Protein AF-A0A6V7I077-F1 (afdb_monomer_lite)

Radius of gyration: 34.24 Å; chains: 1; bounding box: 52×25×96 Å

Organism: NCBI:txid1563983

pLDDT: mean 91.73, std 5.92, range [75.69, 97.44]

Sequence (74 aa):
EADIAVASMTITSERERVIDFSKPFMSLGISIMIKKPIKQKPGVFSFLNPLSKEIWVCVIFSYIGVSIVLFIVS

Foldseek 3Di:
DDPDDDDPDDDDPVVCVPDPDDDDPDDDDDDDDDDDDDDDDQDPCNVVVVDDPVVVVVVVVVVVVVVVVVVVVD

Structure (mmCIF, N/CA/C/O backbone):
data_AF-A0A6V7I077-F1
#
_entry.id   AF-A0A6V7I077-F1
#
loop_
_atom_site.group_PDB
_atom_site.id
_atom_site.type_symbol
_atom_site.label_atom_id
_atom_site.label_alt_id
_atom_site.label_comp_id
_atom_site.label_asym_id
_atom_site.label_entity_id
_atom_site.label_seq_id
_atom_site.pdbx_PDB_ins_code
_atom_site.Cartn_x
_atom_site.Cartn_y
_atom_site.Cartn_z
_atom_site.occupancy
_atom_site.B_iso_or_equiv
_atom_site.auth_seq_id
_atom_site.auth_comp_id
_atom_site.auth_asym_id
_atom_site.auth_atom_id
_atom_site.pdbx_PDB_model_num
ATOM 1 N N . GLU A 1 1 ? -12.703 8.764 43.981 1.00 80.62 1 GLU A N 1
ATOM 2 C CA . GLU A 1 1 ? -13.254 7.477 43.506 1.00 80.62 1 GLU A CA 1
ATOM 3 C C . GLU A 1 1 ? -14.326 7.779 42.469 1.00 80.62 1 GLU A C 1
ATOM 5 O O . GLU A 1 1 ? -14.819 8.903 42.463 1.00 80.62 1 GLU A O 1
ATOM 10 N N . ALA A 1 2 ? -14.594 6.861 41.544 1.00 91.69 2 ALA A N 1
ATOM 11 C CA . ALA A 1 2 ? -15.582 7.055 40.487 1.00 91.69 2 ALA A CA 1
ATOM 12 C C . ALA A 1 2 ? -16.406 5.778 40.329 1.00 91.69 2 ALA A C 1
ATOM 14 O O . ALA A 1 2 ? -15.834 4.693 40.257 1.00 91.69 2 ALA A O 1
ATOM 15 N N . ASP A 1 3 ? -17.724 5.930 40.243 1.00 94.00 3 ASP A N 1
ATOM 16 C CA . ASP A 1 3 ? -18.662 4.803 40.189 1.00 94.00 3 ASP A CA 1
ATOM 17 C C . ASP A 1 3 ? -18.920 4.311 38.755 1.00 94.00 3 ASP A C 1
ATOM 19 O O . ASP A 1 3 ? -19.369 3.189 38.540 1.00 94.00 3 ASP A O 1
ATOM 23 N N . ILE A 1 4 ? -18.641 5.152 37.751 1.00 94.44 4 ILE A N 1
ATOM 24 C CA . ILE A 1 4 ? -18.838 4.848 36.330 1.00 94.44 4 ILE A CA 1
ATOM 25 C C . ILE A 1 4 ? -17.842 5.623 35.460 1.00 94.44 4 ILE A C 1
ATOM 27 O O . ILE A 1 4 ? -17.449 6.745 35.784 1.00 94.44 4 ILE A O 1
ATOM 31 N N . ALA A 1 5 ? -17.461 5.045 34.320 1.00 94.50 5 ALA A N 1
ATOM 32 C CA . ALA A 1 5 ? -16.642 5.700 33.307 1.00 94.50 5 ALA A CA 1
ATOM 33 C C . ALA A 1 5 ? -17.323 5.641 31.932 1.00 94.50 5 ALA A C 1
ATOM 35 O O . ALA A 1 5 ? -17.701 4.571 31.460 1.00 94.50 5 ALA A O 1
ATOM 36 N N . VAL A 1 6 ? -17.433 6.794 31.265 1.00 95.12 6 VAL A N 1
ATOM 37 C CA . VAL A 1 6 ? -17.953 6.909 29.893 1.00 95.12 6 VAL A CA 1
ATOM 38 C C . VAL A 1 6 ? -16.810 7.344 28.980 1.00 95.12 6 VAL A C 1
ATOM 40 O O . VAL A 1 6 ? -16.402 8.503 28.991 1.00 95.12 6 VAL A O 1
ATOM 43 N N . ALA A 1 7 ? -16.256 6.403 28.217 1.00 94.19 7 ALA A N 1
ATOM 44 C CA . ALA A 1 7 ? -15.118 6.638 27.331 1.00 94.19 7 ALA A CA 1
ATOM 45 C C . ALA A 1 7 ? -15.063 5.596 26.202 1.00 94.19 7 ALA A C 1
ATOM 47 O O . ALA A 1 7 ? -15.688 4.538 26.284 1.00 94.19 7 ALA A O 1
ATOM 48 N N . SER A 1 8 ? -14.254 5.853 25.168 1.00 92.69 8 SER A N 1
ATOM 49 C CA . SER A 1 8 ? -13.905 4.854 24.150 1.00 92.69 8 SER A CA 1
ATOM 50 C C . SER A 1 8 ? -12.908 3.843 24.723 1.00 92.69 8 SER A C 1
ATOM 52 O O . SER A 1 8 ? -11.698 3.942 24.506 1.00 92.69 8 SER A O 1
ATOM 54 N N . MET A 1 9 ? -13.420 2.900 25.512 1.00 93.12 9 MET A N 1
ATOM 55 C CA . MET A 1 9 ? -12.625 1.881 26.186 1.00 93.12 9 MET A CA 1
ATOM 56 C C . MET A 1 9 ? -12.801 0.513 25.527 1.00 93.12 9 MET A C 1
ATOM 58 O O . MET A 1 9 ? -13.909 -0.001 25.414 1.00 93.12 9 MET A O 1
ATOM 62 N N . THR A 1 10 ? -11.689 -0.101 25.127 1.00 94.25 10 THR A N 1
ATOM 63 C CA . THR A 1 10 ? -11.683 -1.480 24.629 1.00 94.25 10 THR A CA 1
ATOM 64 C C . THR A 1 10 ? -11.942 -2.461 25.773 1.00 94.25 10 THR A C 1
ATOM 66 O O . THR A 1 10 ? -11.227 -2.431 26.783 1.00 94.25 10 THR A O 1
ATOM 69 N N . ILE A 1 11 ? -12.930 -3.338 25.582 1.00 95.19 11 ILE A N 1
ATOM 70 C CA . ILE A 1 11 ? -13.230 -4.470 26.467 1.00 95.19 11 ILE A CA 1
ATOM 71 C C . ILE A 1 11 ? -12.135 -5.527 26.276 1.00 95.19 11 ILE A C 1
ATOM 73 O O . ILE A 1 11 ? -11.886 -5.975 25.156 1.00 95.19 11 ILE A O 1
ATOM 77 N N . THR A 1 12 ? -11.454 -5.905 27.359 1.00 95.06 12 THR A N 1
ATOM 78 C CA . THR A 1 12 ? -10.426 -6.958 27.369 1.00 95.06 12 THR A CA 1
ATOM 79 C C . THR A 1 12 ? -10.656 -7.894 28.555 1.00 95.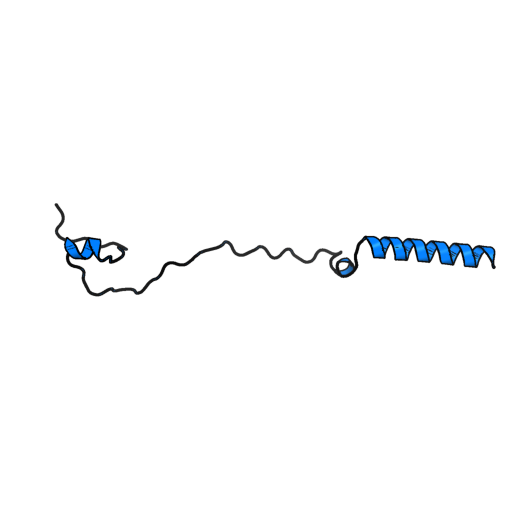06 12 THR A C 1
ATOM 81 O O . THR A 1 12 ? -11.150 -7.453 29.591 1.00 95.06 12 THR A O 1
ATOM 84 N N . SER A 1 13 ? -10.252 -9.166 28.437 1.00 95.62 13 SER A N 1
ATOM 85 C CA . SER A 1 13 ? -10.482 -10.176 29.488 1.00 95.62 13 SER A CA 1
ATOM 86 C C . SER A 1 13 ? -9.840 -9.807 30.831 1.00 95.62 13 SER A C 1
ATOM 88 O O . SER A 1 13 ? -10.440 -10.001 31.879 1.00 95.62 13 SER A O 1
ATOM 90 N N . GLU A 1 14 ? -8.649 -9.204 30.817 1.00 97.44 14 GLU A N 1
ATOM 91 C CA . GLU A 1 14 ? -7.985 -8.750 32.047 1.00 97.44 14 GLU A CA 1
ATOM 92 C C . GLU A 1 14 ? -8.751 -7.617 32.750 1.00 97.44 14 GLU A C 1
ATOM 94 O O . GLU A 1 14 ? -8.750 -7.547 33.975 1.00 97.44 14 GLU A O 1
ATOM 99 N N . ARG A 1 15 ? -9.437 -6.742 31.996 1.00 95.75 15 ARG A N 1
ATOM 100 C CA . ARG A 1 15 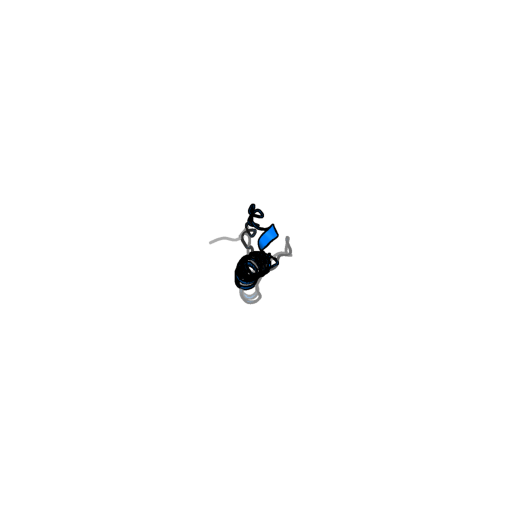? -10.252 -5.656 32.571 1.00 95.75 15 ARG A CA 1
ATOM 101 C C . ARG A 1 15 ? -11.583 -6.167 33.108 1.00 95.75 15 ARG A C 1
ATOM 103 O O . ARG A 1 15 ? -12.028 -5.709 34.151 1.00 95.75 15 ARG A O 1
ATOM 110 N N . GLU A 1 16 ? -12.177 -7.140 32.430 1.00 95.94 16 GLU A N 1
ATOM 111 C CA . GLU A 1 16 ? -13.427 -7.782 32.847 1.00 95.94 16 GLU A CA 1
ATOM 112 C C . GLU A 1 16 ? -13.296 -8.533 34.188 1.00 95.94 16 GLU A C 1
ATOM 114 O O . GLU A 1 16 ? -14.282 -8.744 34.880 1.00 95.94 16 GLU A O 1
ATOM 119 N N . ARG A 1 17 ? -12.074 -8.888 34.616 1.00 96.75 17 ARG A N 1
ATOM 120 C CA . ARG A 1 17 ? -11.826 -9.498 35.938 1.00 96.75 17 ARG A CA 1
ATOM 121 C C . ARG A 1 17 ? -11.970 -8.534 37.119 1.00 96.75 17 ARG A C 1
ATOM 123 O O . ARG A 1 17 ? -12.063 -9.004 38.250 1.00 96.75 17 ARG A O 1
ATOM 130 N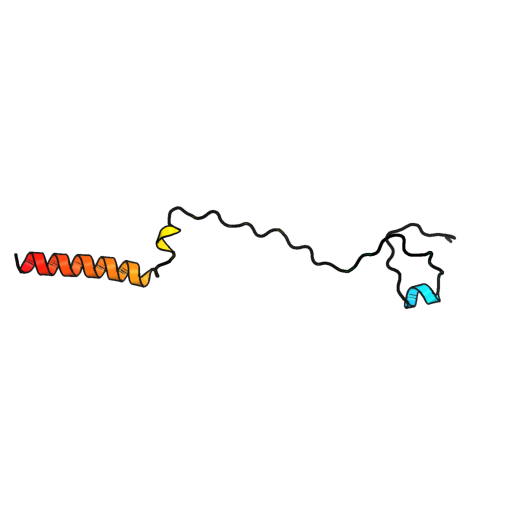 N . VAL A 1 18 ? -11.904 -7.222 36.885 1.00 97.00 18 VAL A N 1
ATOM 131 C CA . VAL A 1 18 ? -11.866 -6.202 37.954 1.00 97.00 18 VAL A CA 1
ATOM 132 C C . VAL A 1 18 ? -13.014 -5.197 37.888 1.00 97.00 18 VAL A C 1
ATOM 134 O O . VAL A 1 18 ? -13.278 -4.536 38.887 1.00 97.00 18 VAL A O 1
ATOM 137 N N . ILE A 1 19 ? -13.679 -5.067 36.735 1.00 95.12 19 ILE A N 1
ATOM 138 C CA . ILE A 1 19 ? -14.837 -4.191 36.523 1.00 95.12 19 ILE A CA 1
ATOM 139 C C . ILE A 1 19 ? -15.858 -4.861 35.601 1.00 95.12 19 ILE A C 1
ATOM 141 O O . ILE A 1 19 ? -15.488 -5.598 34.686 1.00 95.12 19 ILE A O 1
ATOM 145 N N . ASP A 1 20 ? -17.133 -4.530 35.791 1.00 95.62 20 ASP A N 1
ATOM 146 C CA . ASP A 1 20 ? -18.214 -4.988 34.921 1.00 95.62 20 ASP A CA 1
ATOM 147 C C . ASP A 1 20 ? -18.387 -4.059 33.709 1.00 95.62 20 ASP A C 1
ATOM 149 O O . ASP A 1 20 ? -18.362 -2.830 33.826 1.00 95.62 20 ASP A O 1
ATOM 153 N N . PHE A 1 21 ? -18.608 -4.646 32.530 1.00 95.81 21 PHE A N 1
ATOM 154 C CA . PHE A 1 21 ? -18.923 -3.917 31.299 1.00 95.81 21 PHE A CA 1
ATOM 155 C C . PHE A 1 21 ? -20.389 -4.100 30.896 1.00 95.81 21 PHE A C 1
ATOM 157 O O . PHE A 1 21 ? -20.991 -5.157 31.082 1.00 95.81 21 PHE A O 1
ATOM 164 N N . SER A 1 22 ? -20.962 -3.075 30.264 1.00 95.12 22 SER A N 1
ATOM 165 C CA . SER A 1 22 ? -22.221 -3.214 29.531 1.00 95.12 22 SER A CA 1
ATOM 166 C C . SER A 1 22 ? -22.002 -3.923 28.187 1.00 95.12 22 SER A C 1
ATOM 168 O O . SER A 1 22 ? -20.873 -4.167 27.753 1.00 95.12 22 SER A O 1
ATOM 170 N N . LYS A 1 23 ? -23.097 -4.246 27.485 1.00 94.62 23 LYS A N 1
ATOM 171 C CA . LYS A 1 23 ? -22.996 -4.768 26.117 1.00 94.62 23 LYS A CA 1
ATOM 172 C C . LYS A 1 23 ? -22.319 -3.731 25.207 1.00 94.62 23 LYS A C 1
ATOM 174 O O . LYS A 1 23 ? -22.654 -2.548 25.295 1.00 94.62 23 LYS A O 1
ATOM 179 N N . PRO A 1 24 ? -21.414 -4.154 24.308 1.00 93.94 24 PRO A N 1
ATOM 180 C CA . PRO A 1 24 ? -20.705 -3.236 23.429 1.00 93.94 24 PRO A CA 1
ATOM 181 C C . PRO A 1 24 ? -21.691 -2.444 22.565 1.00 93.94 24 PRO A C 1
ATOM 183 O O . PRO A 1 24 ? -22.530 -3.021 21.875 1.00 93.94 24 PRO A O 1
ATOM 186 N N . PHE A 1 25 ? -21.572 -1.116 22.591 1.00 94.38 25 PHE A N 1
ATOM 187 C CA . PHE A 1 25 ? -22.410 -0.215 21.791 1.00 94.38 25 PHE A CA 1
ATOM 188 C C . PHE A 1 25 ? -21.884 -0.031 20.357 1.00 94.38 25 PHE A C 1
ATOM 190 O O . PHE A 1 25 ? -22.601 0.461 19.489 1.00 94.38 25 PHE A O 1
ATOM 197 N N . MET A 1 26 ? -20.626 -0.409 20.105 1.00 93.81 26 MET A N 1
ATOM 198 C CA . MET A 1 26 ? -19.968 -0.322 18.804 1.00 93.81 26 MET A CA 1
ATOM 199 C C . MET A 1 26 ? -18.989 -1.487 18.637 1.00 93.81 26 MET A C 1
ATOM 201 O O . MET A 1 26 ? -18.209 -1.783 19.540 1.00 93.81 26 MET A O 1
ATOM 205 N N . SER A 1 27 ? -19.019 -2.141 17.474 1.00 91.88 27 SER A N 1
ATOM 206 C CA . SER A 1 27 ? -18.040 -3.163 17.099 1.00 91.88 27 SER A CA 1
ATOM 207 C C . SER A 1 27 ? -16.959 -2.522 16.231 1.00 91.88 27 SER A C 1
ATOM 209 O O . SER A 1 27 ? -17.258 -1.984 15.166 1.00 91.88 27 SER A O 1
ATOM 211 N N . LEU A 1 28 ? -15.714 -2.539 16.707 1.00 91.38 28 LEU A N 1
ATOM 212 C CA . LEU A 1 28 ? -14.543 -2.020 16.001 1.00 91.38 28 LEU A CA 1
ATOM 213 C C . LEU A 1 28 ? -13.407 -3.043 16.062 1.00 91.38 28 LEU A C 1
ATOM 215 O O . LEU A 1 28 ? -13.340 -3.865 16.974 1.00 91.38 28 LEU A O 1
ATOM 219 N N . GLY A 1 29 ? -12.488 -2.947 15.105 1.00 91.94 29 GLY A N 1
ATOM 220 C CA . GLY A 1 29 ? -11.234 -3.692 15.082 1.00 91.94 29 GLY A CA 1
ATOM 221 C C . GLY A 1 29 ? -10.050 -2.768 14.809 1.00 91.94 29 GLY A C 1
ATOM 222 O O . GLY A 1 29 ? -10.219 -1.609 14.424 1.00 91.94 29 GLY A O 1
ATOM 223 N N . ILE A 1 30 ? -8.838 -3.286 14.999 1.00 93.12 30 ILE A N 1
ATOM 224 C CA . ILE A 1 30 ? -7.610 -2.559 14.664 1.00 93.12 30 ILE A CA 1
ATOM 225 C C . ILE A 1 30 ? -7.524 -2.441 13.138 1.00 93.12 30 ILE A C 1
ATOM 227 O O . ILE A 1 30 ? -7.619 -3.438 12.425 1.00 93.12 30 ILE A O 1
ATOM 231 N N . SER A 1 31 ? -7.330 -1.224 12.635 1.00 94.00 31 SER A N 1
ATOM 232 C CA . SER A 1 31 ? -7.115 -0.953 11.212 1.00 94.00 31 SER A CA 1
ATOM 233 C C . SER A 1 31 ? -5.909 -0.038 11.019 1.00 94.00 31 SER A C 1
ATOM 235 O O . SER A 1 31 ? -5.536 0.719 11.915 1.00 94.00 31 SER A O 1
ATOM 237 N N . ILE A 1 32 ? -5.274 -0.132 9.848 1.00 94.31 32 ILE A N 1
ATOM 238 C CA . ILE A 1 32 ? -4.107 0.678 9.497 1.00 94.31 32 ILE A CA 1
ATOM 239 C C . ILE A 1 32 ? -4.568 1.821 8.600 1.00 94.31 32 ILE A C 1
ATOM 241 O O . ILE A 1 32 ? -5.077 1.600 7.502 1.00 94.31 32 ILE A O 1
ATOM 245 N N . MET A 1 33 ? -4.347 3.051 9.054 1.00 95.06 33 MET A N 1
ATOM 246 C CA . MET A 1 33 ? -4.557 4.244 8.245 1.00 95.06 33 MET A CA 1
ATOM 247 C C . MET A 1 33 ? -3.236 4.654 7.590 1.00 95.06 33 MET A C 1
ATOM 249 O O . MET A 1 33 ? -2.268 4.964 8.281 1.00 95.06 33 MET A O 1
ATOM 253 N N . ILE A 1 34 ? -3.202 4.682 6.254 1.00 94.75 34 ILE A N 1
ATOM 254 C CA . ILE A 1 34 ? -2.069 5.213 5.485 1.00 94.75 34 ILE A CA 1
ATOM 255 C C . ILE A 1 34 ? -2.460 6.498 4.762 1.00 94.75 34 ILE A C 1
ATOM 257 O O . ILE A 1 34 ? -3.605 6.682 4.342 1.00 94.75 34 ILE A O 1
ATOM 261 N N . LYS A 1 35 ? -1.486 7.388 4.561 1.00 92.44 35 LYS A N 1
ATOM 262 C CA . LYS A 1 35 ? -1.672 8.549 3.689 1.00 92.44 35 LYS A CA 1
ATOM 263 C C . LYS A 1 35 ? -1.943 8.062 2.265 1.00 92.44 35 LYS A C 1
ATOM 265 O O . LYS A 1 35 ? -1.204 7.230 1.742 1.00 92.44 35 LYS A O 1
ATOM 270 N N . LYS A 1 36 ? -2.971 8.619 1.616 1.00 90.75 36 LYS A N 1
ATOM 271 C CA . LYS A 1 36 ? -3.260 8.348 0.200 1.00 90.75 36 LYS A CA 1
ATOM 272 C C . LYS A 1 36 ? -1.997 8.613 -0.637 1.00 90.75 36 LYS A C 1
ATOM 274 O O . LYS A 1 36 ? -1.476 9.732 -0.569 1.00 90.75 36 LYS A O 1
ATOM 279 N N . PRO A 1 37 ? -1.503 7.637 -1.424 1.00 87.31 37 PRO A N 1
ATOM 280 C CA . PRO A 1 37 ? -0.323 7.855 -2.245 1.00 87.31 37 PRO A CA 1
ATOM 281 C C . PRO A 1 37 ? -0.622 8.947 -3.272 1.00 87.31 37 PRO A C 1
ATOM 283 O O . PRO A 1 37 ? -1.665 8.942 -3.936 1.00 87.31 37 PRO A O 1
ATOM 286 N N . ILE A 1 38 ? 0.297 9.901 -3.394 1.00 86.06 38 ILE A N 1
ATOM 287 C CA . ILE A 1 38 ? 0.214 10.941 -4.414 1.00 86.06 38 ILE A CA 1
ATOM 288 C C . ILE A 1 38 ? 0.545 10.260 -5.739 1.00 86.06 38 ILE A C 1
ATOM 290 O O . ILE A 1 38 ? 1.698 9.919 -5.996 1.00 86.06 38 ILE A O 1
ATOM 294 N N . LYS A 1 39 ? -0.470 10.031 -6.577 1.00 79.12 39 LYS A N 1
ATOM 295 C CA . LYS A 1 39 ? -0.245 9.602 -7.959 1.00 79.12 39 LYS A CA 1
ATOM 296 C C . LYS A 1 39 ? 0.508 10.731 -8.659 1.00 79.12 39 LYS A C 1
ATOM 298 O O . LYS A 1 39 ? -0.039 11.824 -8.812 1.00 79.12 39 LYS A O 1
ATOM 303 N N . GLN A 1 40 ? 1.763 10.491 -9.030 1.00 77.38 40 GLN A N 1
ATOM 304 C CA . GLN A 1 40 ? 2.510 11.452 -9.835 1.00 77.38 40 GLN A CA 1
ATOM 305 C C . GLN A 1 40 ? 1.761 11.640 -11.157 1.00 77.38 40 GLN A C 1
ATOM 307 O O . GLN A 1 40 ? 1.344 10.665 -11.784 1.00 77.38 40 GLN A O 1
ATOM 312 N N . LYS A 1 41 ? 1.521 12.896 -11.549 1.00 76.75 41 LYS A N 1
ATOM 313 C CA . LYS A 1 41 ? 0.917 13.192 -12.852 1.00 76.75 41 LYS A CA 1
ATOM 314 C C . LYS A 1 41 ? 1.868 12.673 -13.938 1.00 76.75 41 LYS A C 1
ATOM 316 O O . LYS A 1 41 ? 3.076 12.867 -13.784 1.00 76.75 41 LYS A O 1
ATOM 321 N N . PRO A 1 42 ? 1.365 12.031 -15.007 1.00 78.50 42 PRO A N 1
ATOM 322 C CA . PRO A 1 42 ? 2.224 11.618 -16.106 1.00 78.50 42 PRO A CA 1
ATOM 323 C C . PRO A 1 42 ? 2.928 12.861 -16.661 1.00 78.50 42 PRO A C 1
ATOM 325 O O . PRO A 1 42 ? 2.279 13.832 -17.049 1.00 78.50 42 PRO A O 1
ATOM 328 N N . GLY A 1 43 ? 4.261 12.862 -16.619 1.00 79.81 43 GLY A N 1
ATOM 329 C CA . GLY A 1 43 ? 5.061 13.924 -17.223 1.00 79.81 43 GLY A CA 1
ATOM 330 C C . GLY A 1 43 ? 4.953 13.885 -18.749 1.00 79.81 43 GLY A C 1
ATOM 331 O O . GLY A 1 43 ? 4.573 12.866 -19.324 1.00 79.81 43 GLY A O 1
ATOM 332 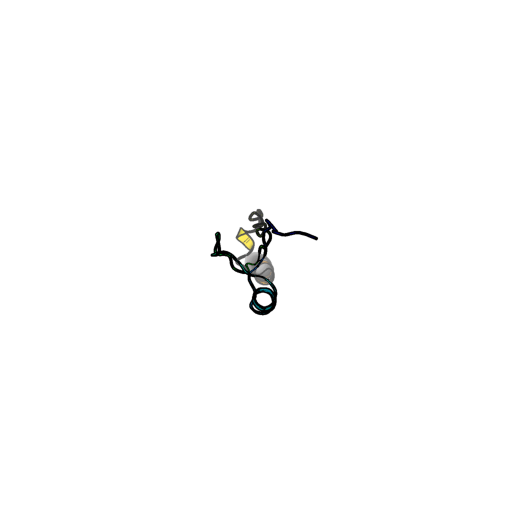N N . VAL A 1 44 ? 5.348 14.968 -19.421 1.00 80.94 44 VAL A N 1
ATOM 333 C CA . VAL A 1 44 ? 5.338 15.064 -20.898 1.00 80.94 44 VAL A CA 1
ATOM 334 C C . VAL A 1 44 ? 6.162 13.963 -21.586 1.00 80.94 44 VAL A C 1
ATOM 336 O O . VAL A 1 44 ? 5.845 13.549 -22.693 1.00 80.94 44 VAL A O 1
ATOM 339 N N . PHE A 1 45 ? 7.166 13.413 -20.896 1.00 79.88 45 PHE A N 1
ATOM 340 C CA . PHE A 1 45 ? 7.996 12.301 -21.369 1.00 79.88 45 PHE A CA 1
ATOM 341 C C . PHE A 1 45 ? 7.477 10.912 -20.969 1.00 79.88 45 PHE A C 1
ATOM 343 O O . PHE A 1 45 ? 8.160 9.918 -21.199 1.00 79.88 45 PHE A O 1
ATOM 350 N N . SER A 1 46 ? 6.265 10.799 -20.408 1.00 82.06 46 SER A N 1
ATOM 351 C CA . SER A 1 46 ? 5.706 9.495 -20.023 1.00 82.06 46 SER A CA 1
ATOM 352 C C . SER A 1 46 ? 5.487 8.557 -21.214 1.00 82.06 46 SER A C 1
ATOM 354 O O . SER A 1 46 ? 5.395 7.348 -21.019 1.00 82.06 46 SER A O 1
ATOM 356 N N . PHE A 1 47 ? 5.432 9.098 -22.432 1.00 82.31 47 PHE A N 1
ATOM 357 C CA . PHE A 1 47 ? 5.385 8.321 -23.669 1.00 82.31 47 PHE A CA 1
ATOM 358 C C . PHE A 1 47 ? 6.716 7.622 -24.002 1.00 82.31 47 PHE A C 1
ATOM 360 O O . PHE A 1 47 ? 6.709 6.620 -24.706 1.00 82.31 47 PHE A O 1
ATOM 367 N N . LEU A 1 48 ? 7.850 8.108 -23.479 1.00 85.69 48 LEU A N 1
ATOM 368 C CA . LEU A 1 48 ? 9.175 7.507 -23.687 1.00 85.69 48 LEU A CA 1
ATOM 369 C C . LEU A 1 48 ? 9.491 6.398 -22.671 1.00 85.69 48 LEU A C 1
ATOM 371 O O . LEU A 1 48 ? 10.366 5.579 -22.928 1.00 85.69 48 LEU A O 1
ATOM 375 N N . ASN A 1 49 ? 8.747 6.335 -21.559 1.00 84.75 49 ASN A N 1
ATOM 376 C CA . ASN A 1 49 ? 8.899 5.337 -20.494 1.00 84.75 49 ASN A CA 1
ATOM 377 C C . ASN A 1 49 ? 8.774 3.851 -20.892 1.00 84.75 49 ASN A C 1
ATOM 379 O O . ASN A 1 49 ? 9.417 3.047 -20.219 1.00 84.75 49 ASN A O 1
ATOM 383 N N . PRO A 1 50 ? 7.971 3.423 -21.892 1.00 89.00 50 PRO A N 1
ATOM 384 C CA . PRO A 1 50 ? 7.886 2.001 -22.232 1.00 89.00 50 PRO A CA 1
ATOM 385 C C . PRO A 1 50 ? 9.175 1.457 -22.861 1.00 89.00 50 PRO A C 1
ATOM 387 O O . PRO A 1 50 ? 9.338 0.242 -22.937 1.00 89.00 50 PRO A O 1
ATOM 390 N N . LEU A 1 51 ? 10.089 2.331 -23.298 1.00 88.06 51 LEU A N 1
ATOM 391 C CA . LEU A 1 51 ? 11.352 1.950 -23.912 1.00 88.06 51 LEU A CA 1
ATOM 392 C C . LEU A 1 51 ? 12.535 2.378 -23.032 1.00 88.06 51 LEU A C 1
ATOM 394 O O . LEU A 1 51 ? 12.599 3.514 -22.564 1.00 88.06 51 LEU A O 1
ATOM 398 N N . SER A 1 52 ? 13.496 1.474 -22.822 1.00 89.62 52 SER A N 1
ATOM 399 C CA . SER A 1 52 ? 14.703 1.782 -22.044 1.00 89.62 52 SER A CA 1
ATOM 400 C C . SER A 1 52 ? 15.504 2.920 -22.685 1.00 89.62 52 SER A C 1
ATOM 402 O O . SER A 1 52 ? 15.589 3.030 -23.911 1.00 89.62 52 SER A O 1
ATOM 404 N N . LYS A 1 53 ? 16.153 3.739 -21.848 1.00 87.75 53 LYS A N 1
ATOM 405 C CA . LYS A 1 53 ? 17.052 4.819 -22.290 1.00 87.75 53 LYS A CA 1
ATOM 406 C C . LYS A 1 53 ? 18.156 4.301 -23.212 1.00 87.75 53 LYS A C 1
ATOM 408 O O . LYS A 1 53 ? 18.522 4.981 -24.162 1.00 87.75 53 LYS A O 1
ATOM 413 N N . GLU A 1 54 ? 18.647 3.094 -22.949 1.00 91.69 54 GLU A N 1
ATOM 414 C CA . GLU A 1 54 ? 19.676 2.437 -23.759 1.00 91.69 54 GLU A CA 1
ATOM 415 C C . GLU A 1 54 ? 19.207 2.246 -25.202 1.00 91.69 54 GLU A C 1
ATOM 417 O O . GLU A 1 54 ? 19.916 2.594 -26.141 1.00 91.69 54 GLU A O 1
ATOM 422 N N . ILE A 1 55 ? 17.967 1.789 -25.388 1.00 94.50 55 ILE A N 1
ATOM 423 C CA . ILE A 1 55 ? 17.418 1.529 -26.720 1.00 94.50 55 ILE A CA 1
ATOM 424 C C . ILE A 1 55 ? 17.172 2.846 -27.461 1.00 94.50 55 ILE A C 1
ATOM 426 O O . ILE A 1 55 ? 17.450 2.929 -28.653 1.00 94.50 55 ILE A O 1
ATOM 430 N N . TRP A 1 56 ? 16.732 3.903 -26.770 1.00 93.94 56 TRP A N 1
ATOM 431 C CA . TRP A 1 56 ? 16.636 5.242 -27.365 1.00 93.94 56 TRP A CA 1
ATOM 432 C C . TRP A 1 56 ? 17.979 5.732 -27.918 1.00 93.94 56 TRP A C 1
ATOM 434 O O . TRP A 1 56 ? 18.031 6.262 -29.029 1.00 93.94 56 TRP A O 1
ATOM 444 N N . VAL A 1 57 ? 19.072 5.510 -27.184 1.00 95.0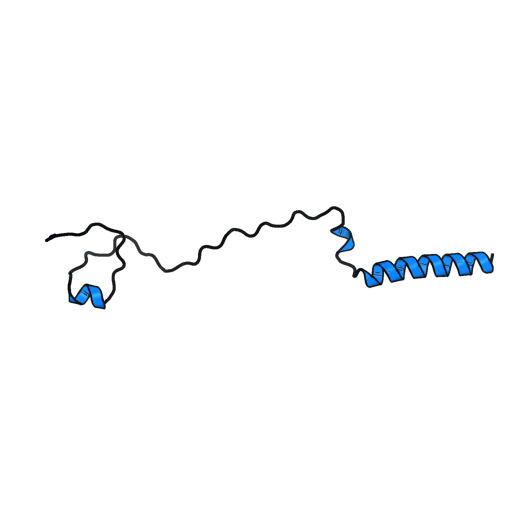6 57 VAL A N 1
ATOM 445 C CA . VAL A 1 57 ? 20.427 5.835 -27.655 1.00 95.06 57 VAL A CA 1
ATOM 446 C C . VAL A 1 57 ? 20.811 4.966 -28.855 1.00 95.06 57 VAL A C 1
ATOM 448 O O . VAL A 1 57 ? 21.324 5.492 -29.843 1.00 95.06 57 VAL A O 1
ATOM 451 N N . CYS A 1 58 ? 20.507 3.665 -28.827 1.00 95.56 58 CYS A N 1
ATOM 452 C CA . CYS A 1 58 ? 20.746 2.770 -29.962 1.00 95.56 58 CYS A CA 1
ATOM 453 C C . CYS A 1 58 ? 19.982 3.197 -31.224 1.00 95.56 58 CYS A C 1
ATOM 455 O O . CYS A 1 58 ? 20.553 3.155 -32.311 1.00 95.56 58 CYS A O 1
ATOM 457 N N . VAL A 1 59 ? 18.726 3.639 -31.099 1.00 95.81 59 VAL A N 1
ATOM 458 C CA . VAL A 1 59 ? 17.917 4.130 -32.229 1.00 95.81 59 VAL A CA 1
ATOM 459 C C . VAL A 1 59 ? 18.562 5.364 -32.859 1.00 95.81 59 VAL A C 1
ATOM 461 O O . VAL A 1 59 ? 18.715 5.416 -34.079 1.00 95.81 59 VAL A O 1
ATOM 464 N N . ILE A 1 60 ? 19.003 6.327 -32.043 1.00 96.19 60 ILE A N 1
ATOM 465 C CA . ILE A 1 60 ? 19.699 7.530 -32.527 1.00 96.19 60 ILE A CA 1
ATOM 466 C C . ILE A 1 60 ? 21.008 7.147 -33.228 1.00 96.19 60 ILE A C 1
ATOM 468 O O . ILE A 1 60 ? 21.286 7.628 -34.327 1.00 96.19 60 ILE A O 1
ATOM 472 N N . PHE A 1 61 ? 21.795 6.252 -32.630 1.00 96.81 61 PHE A N 1
ATOM 473 C CA . PHE A 1 61 ? 23.060 5.802 -33.208 1.00 96.81 61 PHE A CA 1
ATOM 474 C C . PHE A 1 61 ? 22.859 5.056 -34.533 1.00 96.81 61 PHE A C 1
ATOM 476 O O . PHE A 1 61 ? 23.547 5.339 -35.512 1.00 96.81 61 PHE A O 1
ATOM 483 N N . SER A 1 62 ? 21.876 4.154 -34.594 1.00 96.81 62 SER A N 1
ATOM 484 C CA . SER A 1 62 ? 21.514 3.428 -35.813 1.00 96.81 62 SER A CA 1
ATOM 485 C C . SER A 1 62 ? 21.068 4.377 -36.922 1.00 96.81 62 SER A C 1
ATOM 487 O O . SER A 1 62 ? 21.460 4.188 -38.070 1.00 96.81 62 SER A O 1
ATOM 489 N N . TYR A 1 63 ? 20.264 5.391 -36.596 1.00 97.06 63 TYR A N 1
ATOM 490 C CA . TYR A 1 63 ? 19.810 6.387 -37.564 1.00 97.06 63 TYR A CA 1
ATOM 491 C C . TYR A 1 63 ? 20.989 7.158 -38.174 1.00 97.06 63 TYR A C 1
ATOM 493 O O . TYR A 1 63 ? 21.100 7.257 -39.396 1.00 97.06 63 TYR A O 1
ATOM 501 N N . ILE A 1 64 ? 21.910 7.637 -37.333 1.00 97.31 64 ILE A N 1
ATOM 502 C CA . ILE A 1 64 ? 23.119 8.340 -37.784 1.00 97.31 64 ILE A CA 1
ATOM 503 C C . ILE A 1 64 ? 23.998 7.413 -38.633 1.00 97.31 64 ILE A C 1
ATOM 505 O O . ILE A 1 64 ? 24.435 7.806 -39.711 1.00 97.31 64 ILE A O 1
ATOM 509 N N . GLY A 1 65 ? 24.220 6.173 -38.188 1.00 97.31 65 GLY A N 1
ATOM 510 C CA . GLY A 1 65 ? 25.033 5.194 -38.912 1.00 97.31 65 GLY A CA 1
ATOM 511 C C . GLY A 1 65 ? 24.491 4.894 -40.310 1.00 97.31 65 GLY A C 1
ATOM 512 O O . GLY A 1 65 ? 25.238 4.969 -41.284 1.00 97.31 65 GLY A O 1
ATOM 513 N N . VAL A 1 66 ? 23.185 4.633 -40.433 1.00 97.31 66 VAL A N 1
ATOM 514 C CA . VAL A 1 66 ? 22.535 4.411 -41.737 1.00 97.31 66 VAL A CA 1
ATOM 515 C C . VAL A 1 66 ? 22.629 5.659 -42.614 1.00 97.31 66 VAL A C 1
ATOM 517 O O . VAL A 1 66 ? 22.949 5.544 -43.795 1.00 97.31 66 VAL A O 1
ATOM 520 N N . SER A 1 67 ? 22.421 6.850 -42.045 1.00 96.62 67 SER A N 1
ATOM 521 C CA . SER A 1 67 ? 22.558 8.110 -42.781 1.00 96.62 67 SER A CA 1
ATOM 522 C C . SER A 1 67 ? 23.970 8.306 -43.345 1.00 96.62 67 SER A C 1
ATOM 524 O O . SER A 1 67 ? 24.105 8.761 -44.477 1.00 96.62 67 SER A O 1
ATOM 526 N N . ILE A 1 68 ? 25.015 7.956 -42.587 1.00 96.81 68 ILE A N 1
ATOM 527 C CA . ILE A 1 68 ? 26.413 8.049 -43.038 1.00 96.81 68 ILE A CA 1
ATOM 528 C C . ILE A 1 68 ? 26.689 7.045 -44.160 1.00 96.81 68 ILE A C 1
ATOM 530 O O . ILE A 1 68 ? 27.284 7.406 -45.171 1.00 96.81 68 ILE A O 1
ATOM 534 N N . VAL A 1 69 ? 26.243 5.796 -44.007 1.00 97.06 69 VAL A N 1
ATOM 535 C CA . VAL A 1 69 ? 26.439 4.756 -45.029 1.00 97.06 69 VAL A CA 1
ATOM 536 C C . VAL A 1 69 ? 25.771 5.156 -46.344 1.00 97.06 69 VAL A C 1
ATOM 538 O O . VAL A 1 69 ? 26.401 5.070 -47.395 1.00 97.06 69 VAL A O 1
ATOM 541 N N . LEU A 1 70 ? 24.529 5.648 -46.291 1.00 96.06 70 LEU A N 1
ATOM 542 C CA . LEU A 1 70 ? 23.823 6.135 -47.477 1.00 96.06 70 LEU A CA 1
ATOM 543 C C . LEU A 1 70 ? 24.519 7.338 -48.117 1.00 96.06 70 LEU A C 1
ATOM 545 O O . LEU A 1 70 ? 24.576 7.404 -49.339 1.00 96.06 70 LEU A O 1
ATOM 549 N N . PHE A 1 71 ? 25.068 8.254 -47.316 1.00 95.12 71 PHE A N 1
ATOM 550 C CA . PHE A 1 71 ? 25.817 9.407 -47.822 1.00 95.12 71 PHE A CA 1
ATOM 551 C C . PHE A 1 71 ? 27.113 9.013 -48.542 1.00 95.12 71 PHE A C 1
ATOM 553 O O . PHE A 1 71 ? 27.499 9.684 -49.482 1.00 95.12 71 PHE A O 1
ATOM 560 N N . ILE A 1 72 ? 27.790 7.947 -48.108 1.00 94.88 72 ILE A N 1
ATOM 561 C CA . ILE A 1 72 ? 29.026 7.467 -48.753 1.00 94.88 72 ILE A CA 1
ATOM 562 C C . ILE A 1 72 ? 28.725 6.693 -50.045 1.00 94.88 72 ILE A C 1
ATOM 564 O O . ILE A 1 72 ? 29.535 6.690 -50.967 1.00 94.88 72 ILE A O 1
ATOM 568 N N . VAL A 1 73 ? 27.593 5.986 -50.084 1.00 94.12 73 VAL A N 1
ATOM 569 C CA . VAL A 1 73 ? 27.153 5.202 -51.251 1.00 94.12 73 VAL A CA 1
ATOM 570 C C . VAL A 1 73 ? 26.526 6.080 -52.341 1.00 94.12 73 VAL A C 1
ATOM 572 O O . VAL A 1 73 ? 26.581 5.698 -53.510 1.00 94.12 73 VAL A O 1
ATOM 575 N N . SER A 1 74 ? 25.913 7.206 -51.961 1.00 75.69 74 SER A N 1
ATOM 576 C CA . SER A 1 74 ? 25.316 8.189 -52.882 1.00 75.69 74 SER A CA 1
ATOM 577 C C . SER A 1 74 ? 26.360 9.155 -53.426 1.00 75.69 74 SER A C 1
ATOM 579 O O . SER A 1 74 ? 26.228 9.527 -54.611 1.00 75.69 74 SER A O 1
#

Secondary structure (DSSP, 8-state):
--S---S-----HHHHTTS--PPPS---------PPP--PPPPTTTTTTTS-HHHHHHHHHHHHHHHHHHHHH-

InterPro domains:
  IPR015683 Ionotropic glutamate receptor [PTHR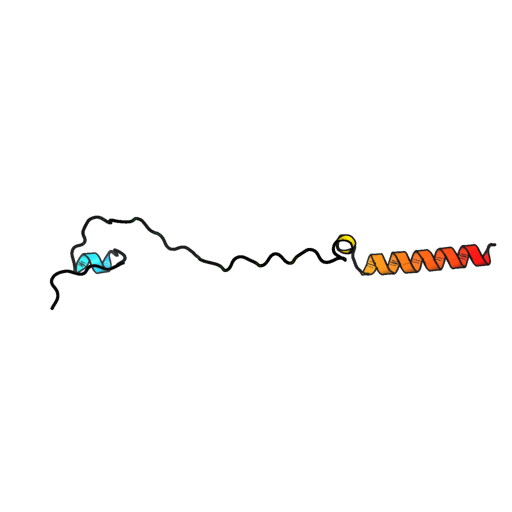18966] (2-73)
  IPR019594 Ionotropic glutamate receptor, L-glutamate and glycine-binding domain [PF10613] (1-37)